Protein AF-A0A3D4EQN7-F1 (afdb_monomer_lite)

Structure (mmCIF, N/CA/C/O backbone):
data_AF-A0A3D4EQN7-F1
#
_entry.id   AF-A0A3D4EQN7-F1
#
loop_
_atom_site.group_PDB
_atom_site.id
_atom_site.type_symbol
_atom_site.label_atom_id
_atom_site.label_alt_id
_atom_site.label_comp_id
_atom_site.label_asym_id
_atom_site.label_entity_id
_atom_site.label_seq_id
_atom_site.pdbx_PDB_ins_code
_atom_site.Cartn_x
_atom_site.Cartn_y
_atom_site.Cartn_z
_atom_site.occupancy
_atom_site.B_iso_or_equiv
_atom_site.auth_seq_id
_atom_site.auth_comp_id
_atom_site.auth_asym_id
_atom_site.auth_atom_id
_atom_site.pdbx_PDB_model_num
ATOM 1 N N . ARG A 1 1 ? -12.583 -8.628 17.268 1.00 47.75 1 ARG A N 1
ATOM 2 C CA . ARG A 1 1 ? -11.530 -7.666 16.860 1.00 47.75 1 ARG A CA 1
ATOM 3 C C . ARG A 1 1 ? -12.154 -6.768 15.801 1.00 47.75 1 ARG A C 1
ATOM 5 O O . ARG A 1 1 ? -12.424 -7.252 14.713 1.00 47.75 1 ARG A O 1
ATOM 12 N N . VAL A 1 2 ? -12.550 -5.549 16.170 1.00 46.53 2 VAL A N 1
ATOM 13 C CA . VAL A 1 2 ? -13.214 -4.605 15.256 1.00 46.53 2 VAL A CA 1
ATOM 14 C C . VAL A 1 2 ? -12.156 -4.178 14.238 1.00 46.53 2 VAL A C 1
ATOM 16 O O . VAL A 1 2 ? -11.180 -3.544 14.622 1.00 46.53 2 VAL A O 1
ATOM 19 N N . PHE A 1 3 ? -12.258 -4.628 12.986 1.00 56.28 3 PHE A N 1
ATOM 20 C CA . PHE A 1 3 ? -11.338 -4.214 11.924 1.00 56.28 3 PHE A CA 1
ATOM 21 C C . PHE A 1 3 ? -11.608 -2.738 11.618 1.00 56.28 3 PHE A C 1
ATOM 23 O O . PHE A 1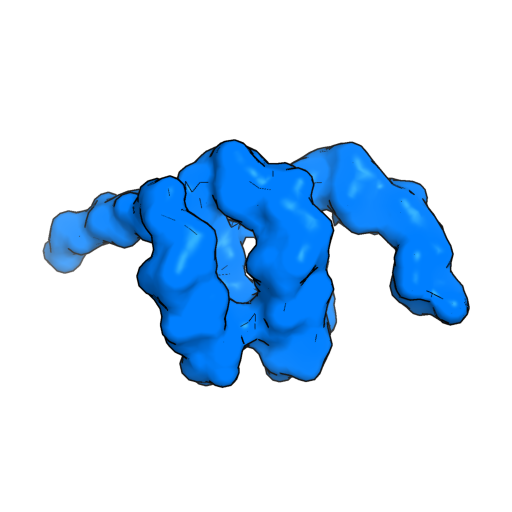 3 ? -12.525 -2.404 10.873 1.00 56.28 3 PHE A O 1
ATOM 30 N N . THR A 1 4 ? -10.858 -1.840 12.250 1.00 68.00 4 THR A N 1
ATOM 31 C CA . THR A 1 4 ? -10.920 -0.407 11.963 1.00 68.00 4 THR A CA 1
ATOM 32 C C . THR A 1 4 ? -10.160 -0.151 10.668 1.00 68.00 4 THR A C 1
ATOM 34 O O . THR A 1 4 ? -8.934 -0.248 10.636 1.00 68.00 4 THR A O 1
ATOM 37 N N . MET A 1 5 ? -10.891 0.128 9.589 1.00 82.88 5 MET A N 1
ATOM 38 C CA . MET A 1 5 ? -10.311 0.595 8.330 1.00 82.88 5 MET A CA 1
ATOM 39 C C . MET A 1 5 ? -9.537 1.900 8.583 1.00 82.88 5 MET A C 1
ATOM 41 O O . MET A 1 5 ? -10.025 2.789 9.278 1.00 82.88 5 MET A O 1
ATOM 45 N N . ILE A 1 6 ? -8.319 2.014 8.045 1.00 89.38 6 ILE A N 1
ATOM 46 C CA . ILE A 1 6 ? -7.487 3.215 8.198 1.00 89.38 6 ILE A CA 1
ATOM 47 C C . ILE A 1 6 ? -7.928 4.257 7.168 1.00 89.38 6 ILE A C 1
ATOM 49 O O . ILE A 1 6 ? -7.963 3.974 5.966 1.00 89.38 6 ILE A O 1
ATOM 53 N N . HIS A 1 7 ? -8.243 5.470 7.624 1.00 89.81 7 HIS A N 1
ATOM 54 C CA . HIS A 1 7 ? -8.785 6.536 6.771 1.00 89.81 7 HIS A CA 1
ATOM 55 C C . HIS A 1 7 ? -7.883 7.764 6.648 1.00 89.81 7 HIS A C 1
ATOM 57 O O . HIS A 1 7 ? -8.032 8.512 5.681 1.00 89.81 7 HIS A O 1
ATOM 63 N N . SER A 1 8 ? -6.917 7.962 7.550 1.00 94.69 8 SER A N 1
ATOM 64 C CA . SER A 1 8 ? -5.984 9.085 7.453 1.00 94.69 8 SER A CA 1
ATOM 65 C C . SER A 1 8 ? -4.648 8.682 6.826 1.00 94.69 8 SER A C 1
ATOM 67 O O . SER A 1 8 ? -4.143 7.570 6.999 1.00 94.69 8 SER A O 1
ATOM 69 N N . LYS A 1 9 ? -4.036 9.628 6.107 1.00 95.12 9 LYS A N 1
ATOM 70 C CA . LYS A 1 9 ? -2.695 9.446 5.538 1.00 95.12 9 LYS A CA 1
ATOM 71 C C . LYS A 1 9 ? -1.648 9.211 6.630 1.00 95.12 9 LYS A C 1
ATOM 73 O O . LYS A 1 9 ? -0.745 8.408 6.430 1.00 95.12 9 LYS A O 1
ATOM 78 N N . GLU A 1 10 ? -1.746 9.904 7.764 1.00 96.81 10 GLU A N 1
ATOM 79 C CA . GLU A 1 10 ? -0.762 9.789 8.844 1.00 96.81 10 GLU A CA 1
ATOM 80 C C . GLU A 1 10 ? -0.794 8.406 9.506 1.00 96.81 10 GLU A C 1
ATOM 82 O O . GLU A 1 10 ? 0.254 7.774 9.650 1.00 96.81 10 GLU A O 1
ATOM 87 N N . GLU A 1 11 ? -1.981 7.907 9.856 1.00 96.12 11 GLU A N 1
ATOM 88 C CA . GLU A 1 11 ? -2.140 6.561 10.417 1.00 96.12 11 GLU A C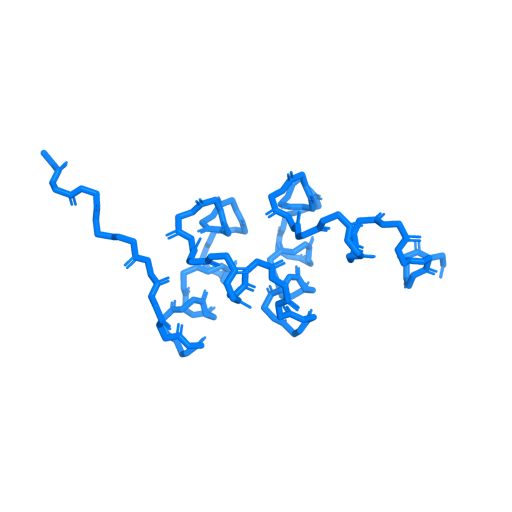A 1
ATOM 89 C C . GLU A 1 11 ? -1.701 5.495 9.419 1.00 96.12 11 GLU A C 1
ATOM 91 O O . GLU A 1 11 ? -0.984 4.571 9.795 1.00 96.12 11 GLU A O 1
ATOM 96 N N . ALA A 1 12 ? -2.054 5.653 8.139 1.00 97.44 12 ALA A N 1
ATOM 97 C CA . ALA A 1 12 ? -1.632 4.720 7.104 1.00 97.44 12 ALA A CA 1
ATOM 98 C C . ALA A 1 12 ? -0.113 4.675 6.986 1.00 97.44 12 ALA A C 1
ATOM 100 O O . ALA A 1 12 ? 0.459 3.593 6.959 1.00 97.44 12 ALA A O 1
ATOM 101 N N . LEU A 1 13 ? 0.560 5.828 6.998 1.00 98.31 13 LEU A N 1
ATOM 102 C CA . LEU A 1 13 ? 2.020 5.878 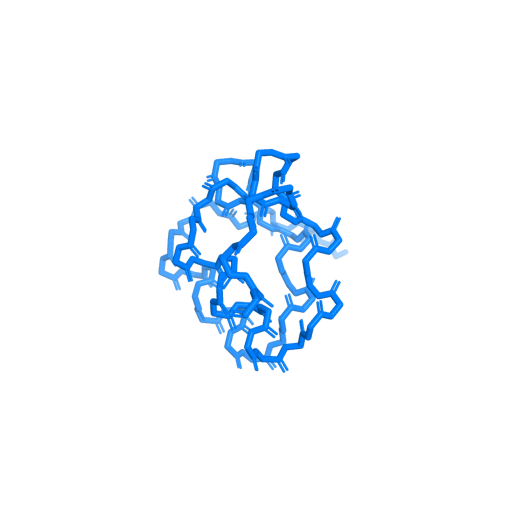6.972 1.00 98.31 13 LEU A CA 1
ATOM 103 C C . LEU A 1 13 ? 2.648 5.237 8.210 1.00 98.31 13 LEU A C 1
ATOM 105 O O . LEU A 1 13 ? 3.654 4.547 8.074 1.00 98.31 13 LEU A O 1
ATOM 109 N N . LYS A 1 14 ? 2.081 5.435 9.406 1.00 97.81 14 LYS A N 1
ATOM 110 C CA . LYS A 1 14 ? 2.553 4.750 10.621 1.00 97.81 14 LYS A CA 1
ATOM 111 C C . LYS A 1 14 ? 2.403 3.232 10.484 1.00 97.81 14 LYS A C 1
ATOM 113 O O . LYS A 1 14 ? 3.370 2.515 10.727 1.00 97.81 14 LYS A O 1
ATOM 118 N N . ALA A 1 15 ? 1.241 2.762 10.031 1.00 96.88 15 ALA A N 1
ATOM 119 C CA . ALA A 1 15 ? 0.946 1.342 9.874 1.00 96.88 15 ALA A CA 1
ATOM 120 C C . ALA A 1 15 ? 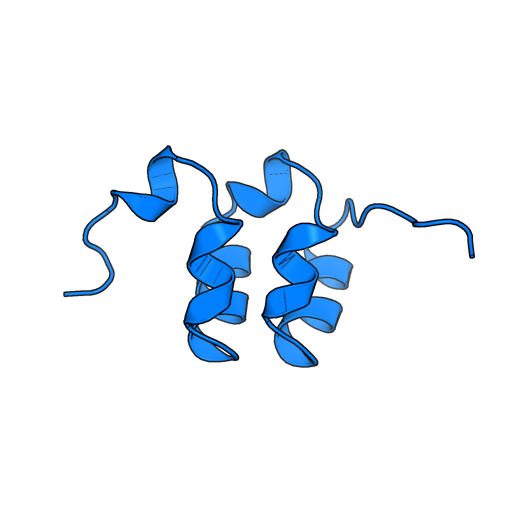1.841 0.678 8.816 1.00 96.88 15 ALA A C 1
ATOM 122 O O . ALA A 1 15 ? 2.529 -0.296 9.116 1.00 96.88 15 ALA A O 1
ATOM 123 N N . VAL A 1 16 ? 1.921 1.240 7.605 1.00 98.12 16 VAL A N 1
ATOM 124 C CA . VAL A 1 16 ? 2.686 0.623 6.507 1.00 98.12 16 VAL A CA 1
ATOM 125 C C . VAL A 1 16 ? 4.201 0.703 6.696 1.00 98.12 16 VAL A C 1
ATOM 127 O O . VAL A 1 16 ? 4.920 -0.122 6.142 1.00 98.12 16 VAL A O 1
ATOM 130 N N . ARG A 1 17 ? 4.705 1.648 7.505 1.00 98.19 17 ARG A N 1
ATOM 131 C CA . ARG A 1 17 ? 6.118 1.665 7.928 1.00 98.19 17 ARG A CA 1
ATOM 132 C C . ARG A 1 17 ? 6.453 0.528 8.890 1.00 98.19 17 ARG A C 1
ATOM 134 O O . ARG A 1 17 ? 7.584 0.057 8.882 1.00 98.19 17 ARG A O 1
ATOM 141 N N . GLN A 1 18 ? 5.498 0.099 9.715 1.00 97.62 18 GLN A N 1
ATOM 142 C CA . GLN A 1 18 ? 5.675 -1.044 10.615 1.00 97.62 18 GLN A CA 1
ATOM 143 C C . GLN A 1 18 ? 5.487 -2.370 9.871 1.00 97.62 18 GLN A C 1
ATOM 145 O O . GLN A 1 18 ? 6.277 -3.294 10.053 1.00 97.62 18 GLN A O 1
ATOM 150 N N . ASN A 1 19 ? 4.468 -2.451 9.013 1.00 97.81 19 ASN A N 1
ATOM 151 C CA . ASN A 1 19 ? 4.172 -3.608 8.177 1.00 97.81 19 ASN A CA 1
ATOM 152 C C . ASN A 1 19 ? 3.499 -3.163 6.871 1.00 97.81 19 ASN A C 1
ATOM 154 O O . ASN A 1 19 ? 2.341 -2.756 6.869 1.00 97.81 19 ASN A O 1
ATOM 158 N N . GLY A 1 20 ? 4.186 -3.296 5.739 1.00 97.81 20 GLY A N 1
ATOM 159 C CA . GLY A 1 20 ? 3.711 -2.862 4.425 1.00 97.81 20 GLY A CA 1
ATOM 160 C C . GLY A 1 20 ? 2.399 -3.530 4.008 1.00 97.81 20 GLY A C 1
ATOM 161 O O . GLY A 1 20 ? 1.600 -2.933 3.288 1.00 97.81 20 GLY A O 1
ATOM 162 N N . LEU A 1 21 ? 2.104 -4.728 4.526 1.00 97.62 21 LEU A N 1
ATOM 163 C CA . LEU A 1 21 ? 0.837 -5.419 4.270 1.00 97.62 21 LEU A CA 1
ATOM 164 C C . LEU A 1 21 ? -0.372 -4.747 4.944 1.00 97.62 21 LEU A C 1
ATOM 166 O O . LEU A 1 21 ? -1.503 -5.070 4.587 1.00 97.62 21 LEU A O 1
ATOM 170 N N . GLU A 1 22 ? -0.173 -3.786 5.852 1.00 97.69 22 GLU A N 1
ATOM 171 C CA . GLU A 1 22 ? -1.252 -2.957 6.418 1.00 97.69 22 GLU A CA 1
ATOM 172 C C . GLU A 1 22 ? -1.932 -2.067 5.367 1.00 97.69 22 GLU A C 1
ATOM 174 O O . GLU A 1 22 ? -3.029 -1.552 5.597 1.00 97.69 22 GLU A O 1
ATOM 179 N N . LEU A 1 23 ? -1.356 -1.942 4.165 1.00 97.12 23 LEU A N 1
ATOM 180 C CA . LEU A 1 23 ? -2.022 -1.297 3.034 1.00 97.12 23 LEU A CA 1
ATOM 181 C C . LEU A 1 23 ? -3.387 -1.943 2.715 1.00 97.12 23 LEU A C 1
ATOM 183 O O . LEU A 1 23 ? -4.311 -1.250 2.284 1.00 97.12 23 LEU A O 1
ATOM 187 N N . GLN A 1 24 ? -3.557 -3.244 2.990 1.00 96.81 24 GLN A N 1
ATOM 188 C CA . GLN A 1 24 ? -4.835 -3.946 2.812 1.00 96.81 24 GLN A CA 1
ATOM 189 C C . GLN A 1 24 ? -5.959 -3.393 3.705 1.00 96.81 24 GLN A C 1
ATOM 191 O O . GLN A 1 24 ? -7.125 -3.434 3.314 1.00 96.81 24 GLN A O 1
ATOM 196 N N . ASN A 1 25 ? -5.600 -2.834 4.867 1.00 96.12 25 ASN A N 1
ATOM 197 C CA . ASN A 1 25 ? -6.523 -2.272 5.856 1.00 96.12 25 ASN A CA 1
ATOM 198 C C . ASN A 1 25 ? -6.800 -0.777 5.620 1.00 96.12 25 ASN A C 1
ATOM 200 O O . ASN A 1 25 ? -7.653 -0.186 6.282 1.00 96.12 25 ASN A O 1
ATOM 204 N N . CYS A 1 26 ? -6.093 -0.150 4.677 1.00 95.56 26 CYS A N 1
ATOM 205 C CA . CYS A 1 26 ? -6.311 1.241 4.305 1.00 95.56 26 CYS A CA 1
ATOM 206 C C . CYS A 1 26 ? -7.555 1.403 3.422 1.00 95.56 26 CYS A C 1
ATOM 208 O O . CYS A 1 26 ? -7.897 0.535 2.618 1.00 95.56 26 CYS A O 1
ATOM 210 N N . SER A 1 27 ? -8.212 2.557 3.524 1.00 95.94 27 SER A N 1
ATOM 211 C CA . SER A 1 27 ? -9.318 2.924 2.637 1.00 95.94 27 SER A CA 1
ATOM 212 C C . SER A 1 27 ? -8.896 2.930 1.163 1.00 95.94 27 SER A C 1
ATOM 214 O O . SER A 1 27 ? -7.723 3.109 0.827 1.00 95.94 27 SER A O 1
ATOM 216 N N . LYS A 1 28 ? -9.867 2.802 0.250 1.00 95.25 28 LYS A N 1
ATOM 217 C CA . LYS A 1 28 ? -9.596 2.829 -1.198 1.00 95.25 28 LYS A CA 1
ATOM 218 C C . LYS A 1 28 ? -8.900 4.108 -1.662 1.00 95.25 28 LYS A C 1
ATOM 220 O O . LYS A 1 28 ? -8.034 4.028 -2.525 1.00 95.25 28 LYS A O 1
ATOM 225 N N . LEU A 1 29 ? -9.218 5.247 -1.044 1.00 95.56 29 LEU A N 1
ATOM 226 C CA . LEU A 1 29 ? -8.548 6.523 -1.303 1.00 95.56 29 LEU A CA 1
ATOM 227 C C . LEU A 1 29 ? -7.045 6.452 -0.985 1.00 95.56 29 LEU A C 1
ATOM 229 O O . LEU A 1 29 ? -6.221 6.981 -1.723 1.00 95.56 29 LEU A O 1
ATOM 233 N N . LEU A 1 30 ? -6.678 5.776 0.104 1.00 97.25 30 LEU A N 1
ATOM 234 C CA . LEU A 1 30 ? -5.285 5.620 0.525 1.00 97.25 30 LEU A CA 1
ATOM 235 C C . LEU A 1 30 ? -4.552 4.525 -0.257 1.00 97.25 30 LEU A C 1
ATOM 237 O O . LEU A 1 30 ? -3.363 4.673 -0.521 1.00 97.25 30 LEU A O 1
ATOM 241 N N . GLN A 1 31 ? -5.255 3.475 -0.692 1.00 96.69 31 GLN A N 1
ATOM 242 C CA . GLN A 1 31 ? -4.724 2.485 -1.641 1.00 96.69 31 GLN A CA 1
ATOM 243 C C . GLN A 1 31 ? -4.424 3.094 -3.024 1.00 96.69 31 GLN A C 1
ATOM 245 O O . GLN A 1 31 ? -3.643 2.523 -3.781 1.00 96.69 31 GLN A O 1
ATOM 250 N N . ASP A 1 32 ? -5.017 4.244 -3.354 1.00 96.25 32 ASP A N 1
ATOM 251 C CA . ASP A 1 32 ? -4.709 5.042 -4.552 1.00 96.25 32 ASP A CA 1
ATOM 252 C C . ASP A 1 32 ? -3.727 6.198 -4.271 1.00 96.25 32 ASP A C 1
ATOM 254 O O . ASP A 1 32 ? -3.396 6.981 -5.160 1.00 96.25 32 ASP A O 1
ATOM 258 N N . ASN A 1 33 ? -3.222 6.325 -3.038 1.00 96.69 33 ASN A N 1
ATOM 259 C CA . ASN A 1 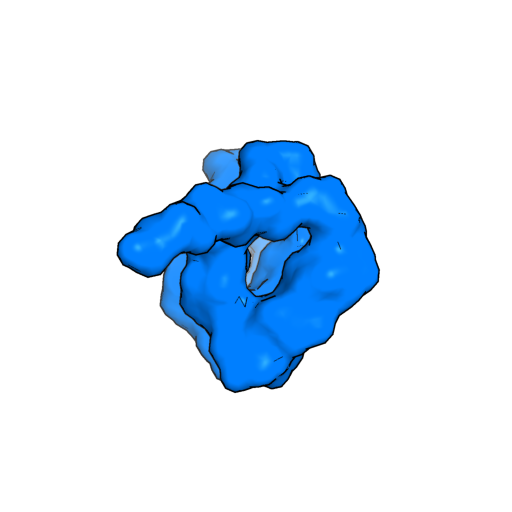33 ? -2.240 7.346 -2.698 1.00 96.69 33 ASN A CA 1
ATOM 260 C C . ASN A 1 33 ? -0.819 6.844 -2.977 1.00 96.69 33 ASN A C 1
ATOM 262 O O . ASN A 1 33 ? -0.283 6.028 -2.225 1.00 96.69 33 ASN A O 1
ATOM 266 N N . LEU A 1 34 ? -0.182 7.398 -4.011 1.00 95.31 34 LEU A N 1
ATOM 267 C CA . LEU A 1 34 ? 1.156 6.995 -4.452 1.00 95.31 34 LEU A CA 1
ATOM 268 C C . LEU A 1 34 ? 2.190 6.974 -3.315 1.00 95.31 34 LEU A C 1
ATOM 270 O O . LEU A 1 34 ? 2.952 6.021 -3.200 1.00 95.31 34 LEU A O 1
ATOM 274 N N . TYR A 1 35 ? 2.196 7.979 -2.435 1.00 97.06 35 TYR A N 1
ATOM 275 C CA . TYR A 1 35 ? 3.176 8.054 -1.346 1.00 97.06 35 TYR A CA 1
ATOM 276 C C . TYR A 1 35 ? 2.972 6.951 -0.297 1.00 97.06 35 TYR A C 1
ATOM 278 O O . TYR A 1 35 ? 3.941 6.354 0.173 1.00 97.06 35 TYR A O 1
ATOM 286 N N . VAL A 1 36 ? 1.719 6.650 0.059 1.00 97.81 36 VAL A N 1
ATOM 287 C CA . VAL A 1 36 ? 1.397 5.558 0.995 1.00 97.81 36 VAL A CA 1
ATOM 288 C C . VAL A 1 36 ? 1.752 4.207 0.375 1.00 97.81 36 VAL A C 1
ATOM 290 O O . VAL A 1 36 ? 2.408 3.397 1.027 1.00 97.81 36 VAL A O 1
ATOM 293 N N . VAL A 1 37 ? 1.386 3.989 -0.892 1.00 97.25 37 VAL A N 1
ATOM 294 C CA . VAL A 1 37 ? 1.685 2.752 -1.629 1.00 97.25 37 VAL A CA 1
ATOM 295 C C . VAL A 1 37 ? 3.188 2.531 -1.771 1.00 97.25 37 VAL A C 1
ATOM 297 O O . VAL A 1 37 ? 3.661 1.436 -1.486 1.00 97.25 37 VAL A O 1
ATOM 300 N N . LEU A 1 38 ? 3.954 3.559 -2.146 1.00 96.69 38 LEU A N 1
ATOM 301 C CA . LEU A 1 38 ? 5.412 3.462 -2.246 1.00 96.69 38 LEU A CA 1
ATOM 302 C C . LEU A 1 38 ? 6.054 3.174 -0.892 1.00 96.69 38 LEU A C 1
ATOM 304 O O . LEU A 1 38 ? 6.936 2.327 -0.809 1.00 96.69 38 LEU A O 1
ATOM 308 N N . THR A 1 39 ? 5.585 3.826 0.175 1.00 97.81 39 THR A N 1
ATOM 309 C CA . THR A 1 39 ? 6.079 3.552 1.532 1.00 97.81 39 THR A CA 1
ATOM 310 C C . THR A 1 39 ? 5.822 2.093 1.918 1.00 97.81 39 THR A C 1
ATOM 312 O O . THR A 1 39 ? 6.719 1.428 2.430 1.00 97.81 39 THR A O 1
ATOM 315 N N . ALA A 1 40 ? 4.623 1.577 1.629 1.00 98.06 40 ALA A N 1
ATOM 316 C CA . ALA A 1 40 ? 4.255 0.191 1.894 1.00 98.06 40 ALA A CA 1
ATOM 317 C C . ALA A 1 40 ? 5.084 -0.802 1.067 1.00 98.06 40 ALA A C 1
ATOM 319 O O . ALA A 1 40 ? 5.588 -1.776 1.614 1.00 98.06 40 ALA A O 1
ATOM 320 N N . ALA A 1 41 ? 5.260 -0.537 -0.230 1.00 96.62 41 ALA A N 1
ATOM 321 C CA . ALA A 1 41 ? 6.019 -1.381 -1.150 1.00 96.62 41 ALA A CA 1
ATOM 322 C C . ALA A 1 41 ? 7.516 -1.412 -0.824 1.00 96.62 41 ALA A C 1
ATOM 324 O O . ALA A 1 41 ? 8.142 -2.463 -0.906 1.00 96.62 41 ALA A O 1
ATOM 325 N N . ASN A 1 42 ? 8.080 -0.274 -0.413 1.00 96.94 42 ASN A N 1
ATOM 326 C CA . ASN A 1 42 ? 9.469 -0.191 0.030 1.00 96.94 42 ASN A CA 1
ATOM 327 C C . ASN A 1 42 ? 9.701 -0.962 1.338 1.00 96.94 42 ASN A C 1
ATOM 329 O O . ASN A 1 42 ? 10.789 -1.480 1.560 1.00 96.94 42 ASN A O 1
ATOM 333 N N . GLN A 1 43 ? 8.685 -1.045 2.203 1.00 98.12 43 GLN A N 1
ATOM 334 C CA . GLN A 1 43 ? 8.738 -1.874 3.407 1.00 98.12 43 GLN A CA 1
ATOM 335 C C . GLN A 1 43 ? 8.558 -3.365 3.066 1.00 98.12 43 GLN A C 1
ATOM 337 O O . GLN A 1 43 ? 9.306 -4.203 3.565 1.00 98.12 43 GLN A O 1
ATOM 342 N N . ASN A 1 44 ? 7.591 -3.695 2.204 1.00 97.44 44 ASN A N 1
ATOM 343 C CA . ASN A 1 44 ? 7.330 -5.042 1.705 1.00 97.44 44 ASN A CA 1
ATOM 344 C C . ASN A 1 44 ? 6.750 -4.977 0.285 1.00 97.44 44 ASN A C 1
ATOM 346 O O . ASN A 1 44 ? 5.606 -4.561 0.092 1.00 97.44 44 ASN A O 1
ATOM 350 N N . GLY A 1 45 ? 7.501 -5.464 -0.706 1.00 94.69 45 GLY A N 1
ATOM 351 C CA . GLY A 1 45 ? 7.102 -5.418 -2.118 1.00 94.69 45 GLY A CA 1
ATOM 352 C C . GLY A 1 45 ? 5.765 -6.106 -2.422 1.00 94.69 45 GLY A C 1
ATOM 353 O O . GLY A 1 45 ? 5.055 -5.696 -3.341 1.00 94.69 45 GLY A O 1
ATOM 354 N N . TRP A 1 46 ? 5.344 -7.091 -1.618 1.00 96.38 46 TRP A N 1
ATOM 355 C CA . TRP A 1 46 ? 4.031 -7.731 -1.767 1.00 96.38 46 TRP A CA 1
ATOM 356 C C . TRP A 1 46 ? 2.861 -6.811 -1.420 1.00 96.38 46 TRP A C 1
ATOM 358 O O . TRP A 1 46 ? 1.727 -7.119 -1.790 1.00 96.38 46 TRP A O 1
ATOM 368 N N . ALA A 1 47 ? 3.097 -5.674 -0.760 1.00 96.88 47 ALA A N 1
ATOM 369 C CA . ALA A 1 47 ? 2.065 -4.676 -0.496 1.00 96.88 47 ALA A CA 1
ATOM 370 C C . ALA A 1 47 ? 1.440 -4.126 -1.788 1.00 96.88 47 ALA A C 1
ATOM 372 O O . ALA A 1 47 ? 0.263 -3.765 -1.790 1.00 96.88 47 ALA A O 1
ATOM 373 N N . LEU A 1 48 ? 2.167 -4.141 -2.912 1.00 95.25 48 LEU A N 1
ATOM 374 C CA . LEU A 1 48 ? 1.667 -3.683 -4.215 1.00 95.25 48 LEU A CA 1
ATOM 375 C C . LEU A 1 48 ? 0.392 -4.400 -4.665 1.00 95.25 48 LEU A C 1
ATOM 377 O O . LEU A 1 48 ? -0.426 -3.813 -5.373 1.00 95.25 48 LEU A O 1
ATOM 381 N N . GLN A 1 49 ? 0.147 -5.629 -4.202 1.00 95.94 49 GLN A N 1
ATOM 382 C CA . GLN A 1 49 ? -1.098 -6.342 -4.490 1.00 95.94 49 GLN A CA 1
ATOM 383 C C . GLN A 1 49 ? -2.349 -5.634 -3.932 1.00 95.94 49 GLN A C 1
ATOM 385 O O . GLN A 1 49 ? -3.455 -5.903 -4.405 1.00 95.94 49 GLN A O 1
ATOM 390 N N . TYR A 1 50 ? -2.199 -4.718 -2.972 1.00 96.38 50 TYR A N 1
ATOM 391 C CA . TYR A 1 50 ? -3.295 -3.957 -2.364 1.00 96.38 50 TYR A CA 1
ATOM 392 C C . TYR A 1 50 ? -3.426 -2.532 -2.902 1.00 96.38 50 TYR A C 1
ATOM 394 O O . TYR A 1 50 ? -4.413 -1.863 -2.603 1.00 96.38 50 TYR A O 1
ATOM 402 N N . ALA A 1 51 ? -2.475 -2.072 -3.716 1.00 96.62 51 ALA A N 1
ATOM 403 C CA . ALA A 1 51 ? -2.576 -0.782 -4.381 1.00 96.62 51 ALA A CA 1
ATOM 404 C C . ALA A 1 51 ? -3.771 -0.742 -5.351 1.00 96.62 51 ALA A C 1
ATOM 406 O O . ALA A 1 51 ? -4.284 -1.774 -5.812 1.00 96.62 51 ALA A O 1
ATOM 407 N N . SER A 1 52 ? -4.219 0.465 -5.689 1.00 95.69 52 SER A N 1
ATOM 408 C CA . SER A 1 52 ? -5.228 0.656 -6.726 1.00 95.69 52 SER A CA 1
ATOM 409 C C . SER A 1 52 ? -4.754 0.067 -8.061 1.00 95.69 52 SER A C 1
ATOM 411 O O . SER A 1 52 ? -3.558 -0.044 -8.338 1.00 95.69 52 SER A O 1
ATOM 413 N N . LYS A 1 53 ? -5.701 -0.298 -8.935 1.00 91.81 53 LYS A N 1
ATOM 414 C CA . LYS A 1 53 ? -5.361 -0.792 -10.279 1.00 91.81 53 LYS A CA 1
ATOM 415 C C . LYS A 1 53 ? -4.483 0.213 -11.031 1.00 91.81 53 LYS A C 1
ATOM 417 O O . LYS A 1 53 ? -3.530 -0.200 -11.673 1.00 91.81 53 LYS A O 1
ATOM 422 N N . LYS A 1 54 ? -4.769 1.513 -10.894 1.00 89.50 54 LYS A N 1
ATOM 423 C CA . LYS A 1 54 ? -3.996 2.593 -11.515 1.00 89.50 54 LYS A CA 1
ATOM 424 C C . LYS A 1 54 ? -2.516 2.516 -11.131 1.00 89.50 54 LYS A C 1
ATOM 426 O O . LYS A 1 54 ? -1.673 2.531 -12.015 1.00 89.50 54 LYS A O 1
ATOM 431 N N . LEU A 1 55 ? -2.217 2.371 -9.840 1.00 89.88 55 LEU A N 1
ATOM 432 C CA . LEU A 1 55 ? -0.840 2.369 -9.338 1.00 89.88 55 LEU A CA 1
ATOM 433 C C . LEU A 1 55 ? -0.103 1.038 -9.534 1.00 89.88 55 LEU A C 1
ATOM 435 O O . LEU A 1 55 ? 1.118 1.031 -9.606 1.00 89.88 55 LEU A O 1
ATOM 439 N N . LYS A 1 56 ? -0.817 -0.088 -9.662 1.00 83.94 56 LYS A N 1
ATOM 440 C CA . LYS A 1 56 ? -0.204 -1.393 -9.978 1.00 83.94 56 LYS A CA 1
ATOM 441 C C . LYS A 1 56 ? 0.414 -1.456 -11.373 1.00 83.94 56 LYS A C 1
ATOM 443 O O . LYS A 1 56 ? 1.368 -2.197 -11.578 1.00 83.94 56 LYS A O 1
ATOM 448 N N . PHE A 1 57 ? -0.181 -0.746 -12.329 1.00 70.88 57 PHE A N 1
ATOM 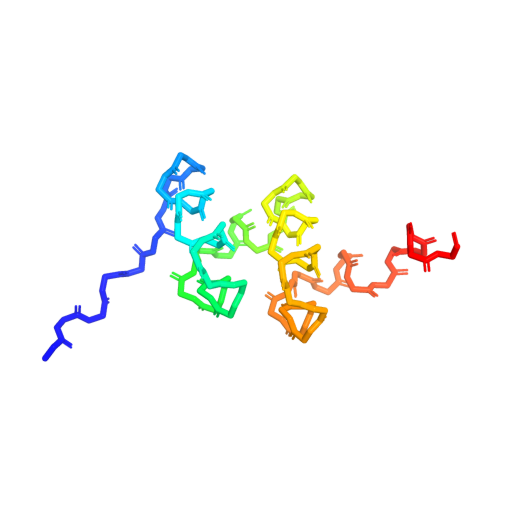449 C CA . PHE A 1 57 ? 0.256 -0.742 -13.727 1.00 70.88 57 PHE A CA 1
ATOM 450 C C . PHE A 1 57 ? 1.106 0.479 -14.081 1.00 70.88 57 PHE A C 1
ATOM 452 O O . PHE A 1 57 ? 1.632 0.546 -15.193 1.00 70.88 57 PHE A O 1
ATOM 459 N N . ASP A 1 58 ? 1.251 1.426 -13.152 1.00 68.38 58 ASP A N 1
ATOM 460 C CA . ASP A 1 58 ? 2.172 2.538 -13.316 1.00 68.38 58 ASP A CA 1
ATOM 461 C C . ASP A 1 58 ? 3.601 1.995 -13.186 1.00 68.38 58 ASP A C 1
ATOM 463 O O . ASP A 1 58 ? 3.990 1.452 -12.148 1.00 68.38 58 ASP A O 1
ATOM 467 N N . ARG A 1 59 ? 4.376 2.065 -14.273 1.00 56.88 59 ARG A N 1
ATOM 468 C CA . ARG A 1 59 ? 5.729 1.487 -14.385 1.00 56.88 59 ARG A CA 1
ATOM 469 C C . ARG A 1 59 ? 6.775 2.300 -13.610 1.00 56.88 59 ARG A C 1
ATOM 471 O O . ARG A 1 59 ? 7.898 2.455 -14.071 1.00 56.88 59 ARG A O 1
ATOM 478 N N . VAL A 1 60 ? 6.426 2.825 -12.440 1.00 54.62 60 VAL A N 1
ATOM 479 C CA . VAL A 1 60 ? 7.351 3.580 -11.577 1.00 54.62 60 VAL A CA 1
ATOM 480 C C . VAL A 1 60 ? 8.377 2.649 -10.907 1.00 54.62 60 VAL A C 1
ATOM 482 O O . VAL A 1 60 ? 9.346 3.114 -10.323 1.00 54.62 60 VAL A O 1
ATOM 485 N N . TYR A 1 61 ? 8.196 1.330 -11.020 1.00 48.66 61 TYR A N 1
ATOM 486 C CA . TYR A 1 61 ? 9.078 0.312 -10.442 1.00 48.66 61 TYR A CA 1
ATOM 487 C C . TYR A 1 61 ? 10.092 -0.294 -11.436 1.00 48.66 61 TYR A C 1
ATOM 489 O O . TYR A 1 61 ? 10.556 -1.407 -11.195 1.00 48.66 61 TYR A O 1
ATOM 497 N N . ALA A 1 62 ? 10.397 0.385 -12.551 1.00 41.81 62 ALA A N 1
ATOM 498 C CA . ALA A 1 62 ? 11.501 0.006 -13.444 1.00 41.81 62 ALA A CA 1
ATOM 499 C C . ALA A 1 62 ? 12.822 0.640 -12.992 1.00 41.81 62 ALA A C 1
ATOM 501 O O . ALA A 1 62 ? 12.805 1.852 -12.680 1.00 41.81 62 ALA A O 1
#

Foldseek 3Di:
DPLQQAEDPVVLLVVLLVALLCLQSHDLVLLAVPVSNVSSCVRPVVSLVSHDPVNNPPVPPD

pLDDT: mean 89.21, std 15.38, range [41.81, 98.31]

Radius of gyration: 10.6 Å; chains: 1; bounding box: 25×18×31 Å

Secondary structure (DSSP, 8-state):
-----B-SHHHHHHHHHH-GGGGGGB-HHHHT-HHHHHHHHHH-GGGGGGS-HHHHSS-TT-

Sequence (62 aa):
RVFTMIHSKEEALKAVRQNGLELQNCSKLLQDNLYVVLTAANQNGWALQYASKKLKFDRVYA